Protein AF-0000000069393676 (afdb_homodimer)

pLDDT: mean 90.51, std 9.15, range [49.78, 98.38]

Foldseek 3Di:
DPPVVVVVVVVVVVVVVVVVVVVVVVVVCVVVVVVLVVVLVVLPVPDDDPLSVCLNVQSVVCVVVVHCVSNVVSVVVVVVVVVCVVVVD/DPPVVVVVVVVVVVVVVVVVVVVVVVVVCVVVVVVLVVVLVVLPVPDDDPLSVCLNVQSVVCVVVVHCVSNVVSVVVVVVVVVCVVVVD

Solvent-accessible surface area (backbone atoms only — not comparable to full-atom values): 9422 Å² total; per-residue (Å²): 131,65,70,61,53,52,50,51,52,52,49,51,52,52,49,52,52,50,50,51,49,52,51,51,50,48,52,52,47,52,55,28,44,52,45,44,43,51,48,52,52,50,40,57,73,73,33,61,72,68,59,23,51,48,42,53,50,24,44,51,49,13,52,76,65,68,33,65,61,50,33,51,51,44,52,49,54,51,54,51,52,52,51,34,55,73,70,73,94,131,66,70,60,52,51,51,51,51,51,47,50,51,52,48,51,52,50,50,50,50,52,50,51,51,49,53,52,46,52,52,27,41,51,43,45,44,52,48,53,51,50,41,58,73,74,33,61,74,68,60,24,51,49,41,53,51,25,45,52,48,13,52,75,66,66,34,65,63,50,33,51,49,45,52,50,54,51,52,50,53,53,52,34,56,74,68,73,96

Sequence (178 aa):
MSNKKHNLLDSIVNYTSDKEKLQSLGNRADHAINSIINLLDSIEEEFEGEEAEDLKRRLFLSIKNRDYRKFEKGLENLANSEKRKNKGEMSNKKHNLLDSIVNYTSDKEKLQSLGNRADHAINSIINLLDSIEEEFEGEEAEDLKRRLFLSIKNRDYRKFEKGLENLANSEKRKNKGE

Structure (mmCIF, N/CA/C/O backbone):
data_AF-0000000069393676-model_v1
#
loop_
_entity.id
_entity.type
_entity.pdbx_description
1 polymer 'Uncharacterized protein'
#
loop_
_atom_site.group_PDB
_atom_site.id
_atom_site.type_symbol
_atom_site.label_atom_id
_atom_site.label_alt_id
_atom_site.label_comp_id
_atom_site.label_asym_id
_atom_site.label_entity_id
_atom_site.label_seq_id
_atom_site.pdbx_PDB_ins_code
_atom_site.Cartn_x
_atom_site.Cartn_y
_atom_site.Cartn_z
_atom_site.occupancy
_atom_site.B_iso_or_equiv
_atom_site.auth_seq_id
_atom_site.auth_comp_id
_atom_site.auth_asym_id
_atom_site.auth_atom_id
_atom_site.pdbx_PDB_model_num
ATOM 1 N N . MET A 1 1 ? 1.442 -50.062 -11.695 1 50.25 1 MET A N 1
ATOM 2 C CA . MET A 1 1 ? 0.347 -49.312 -11.094 1 50.25 1 MET A CA 1
ATOM 3 C C . MET A 1 1 ? 0.789 -47.906 -10.734 1 50.25 1 MET A C 1
ATOM 5 O O . MET A 1 1 ? -0 -47.094 -10.211 1 50.25 1 MET A O 1
ATOM 9 N N . SER A 1 2 ? 2.256 -47.625 -10.32 1 66.25 2 SER A N 1
ATOM 10 C CA . SER A 1 2 ? 3.26 -46.938 -9.516 1 66.25 2 SER A CA 1
ATOM 11 C C . SER A 1 2 ? 3.51 -45.531 -10.039 1 66.25 2 SER A C 1
ATOM 13 O O . SER A 1 2 ? 3.516 -44.562 -9.273 1 66.25 2 SER A O 1
ATOM 15 N N . ASN A 1 3 ? 3.822 -45.375 -11.281 1 77.19 3 ASN A N 1
ATOM 16 C CA . ASN A 1 3 ? 4.238 -44.125 -11.898 1 77.19 3 ASN A CA 1
ATOM 17 C C . ASN A 1 3 ? 3.062 -43.156 -12.078 1 77.19 3 ASN A C 1
ATOM 19 O O . ASN A 1 3 ? 3.195 -41.969 -11.867 1 77.19 3 ASN A O 1
ATOM 23 N N . LYS A 1 4 ? 1.821 -43.625 -12.344 1 76.75 4 LYS A N 1
ATOM 24 C CA . LYS A 1 4 ? 0.643 -42.812 -12.578 1 76.75 4 LYS A CA 1
ATOM 25 C C . LYS A 1 4 ? 0.134 -42.188 -11.273 1 76.75 4 LYS A C 1
ATOM 27 O O . LYS A 1 4 ? -0.27 -41.031 -11.242 1 76.75 4 LYS A O 1
ATOM 32 N N . LYS A 1 5 ? 0.138 -43.031 -10.25 1 82.94 5 LYS A N 1
ATOM 33 C CA . LYS A 1 5 ? -0.317 -42.562 -8.945 1 82.94 5 LYS A CA 1
ATOM 34 C C . LYS A 1 5 ? 0.586 -41.438 -8.43 1 82.94 5 LYS A C 1
ATOM 36 O O . LYS A 1 5 ? 0.106 -40.469 -7.852 1 82.94 5 LYS A O 1
ATOM 41 N N . HIS A 1 6 ? 1.87 -41.656 -8.633 1 83.19 6 HIS A N 1
ATOM 42 C CA . HIS A 1 6 ? 2.838 -40.656 -8.219 1 83.19 6 HIS A CA 1
ATOM 43 C C . HIS A 1 6 ? 2.627 -39.344 -8.969 1 83.19 6 HIS A C 1
ATOM 45 O O . HIS A 1 6 ? 2.688 -38.25 -8.375 1 83.19 6 HIS A O 1
ATOM 51 N N . ASN A 1 7 ? 2.264 -39.5 -10.258 1 82.38 7 ASN A N 1
ATOM 52 C CA . ASN A 1 7 ? 2.045 -38.312 -11.094 1 82.38 7 ASN A CA 1
ATOM 53 C C . ASN A 1 7 ? 0.789 -37.562 -10.672 1 82.38 7 ASN A C 1
ATOM 55 O O . ASN A 1 7 ? 0.792 -36.344 -10.617 1 82.38 7 ASN A O 1
ATOM 59 N N . LEU A 1 8 ? -0.237 -38.375 -10.273 1 81.81 8 LEU A N 1
ATOM 60 C CA . LEU A 1 8 ? -1.482 -37.75 -9.852 1 81.81 8 LEU A CA 1
ATOM 61 C C . LEU A 1 8 ? -1.312 -37.062 -8.5 1 81.81 8 LEU A C 1
ATOM 63 O O . LEU A 1 8 ? -1.813 -35.938 -8.297 1 81.81 8 LEU A O 1
ATOM 67 N N . LEU A 1 9 ? -0.641 -37.688 -7.531 1 84.5 9 LEU A N 1
ATOM 68 C CA . LEU A 1 9 ? -0.375 -37.125 -6.223 1 84.5 9 LEU A CA 1
ATOM 69 C C . LEU A 1 9 ? 0.461 -35.844 -6.348 1 84.5 9 LEU A C 1
ATOM 71 O O . LEU A 1 9 ? 0.176 -34.844 -5.691 1 84.5 9 LEU A O 1
ATOM 75 N N . ASP A 1 10 ? 1.511 -35.938 -7.195 1 81.56 10 ASP A N 1
ATOM 76 C CA . ASP A 1 10 ? 2.354 -34.781 -7.449 1 81.56 10 ASP A CA 1
ATOM 77 C C . ASP A 1 10 ? 1.532 -33.625 -8.016 1 81.56 10 ASP A C 1
ATOM 79 O O . ASP A 1 10 ? 1.716 -32.469 -7.609 1 81.56 10 ASP A O 1
ATOM 83 N N . SER A 1 11 ? 0.593 -33.969 -8.898 1 81.31 11 SER A N 1
ATOM 84 C CA . SER A 1 11 ? -0.26 -32.938 -9.492 1 81.31 11 SER A CA 1
ATOM 85 C C . SER A 1 11 ? -1.184 -32.312 -8.453 1 81.31 11 SER A C 1
ATOM 87 O O . SER A 1 11 ? -1.365 -31.094 -8.438 1 81.31 11 SER A O 1
ATOM 89 N N . ILE A 1 12 ? -1.684 -33.125 -7.621 1 82.19 12 ILE A N 1
ATOM 90 C CA . ILE A 1 12 ? -2.588 -32.656 -6.586 1 82.19 12 ILE A CA 1
ATOM 91 C C . ILE A 1 12 ? -1.818 -31.781 -5.594 1 82.19 12 ILE A C 1
ATOM 93 O O . ILE A 1 12 ? -2.293 -30.719 -5.191 1 82.19 12 ILE A O 1
ATOM 97 N N . VAL A 1 13 ? -0.671 -32.188 -5.188 1 83.19 13 VAL A N 1
ATOM 98 C CA . VAL A 1 13 ? 0.163 -31.438 -4.242 1 83.19 13 VAL A CA 1
ATOM 99 C C . VAL A 1 13 ? 0.559 -30.094 -4.844 1 83.19 13 VAL A C 1
ATOM 101 O O . VAL A 1 13 ? 0.474 -29.062 -4.176 1 83.19 13 VAL A O 1
ATOM 104 N N . ASN A 1 14 ? 0.981 -30.094 -6.098 1 82.56 14 ASN A N 1
ATOM 105 C CA . ASN A 1 14 ? 1.379 -28.859 -6.766 1 82.56 14 ASN A CA 1
ATOM 106 C C . ASN A 1 14 ? 0.208 -27.875 -6.891 1 82.56 14 ASN A C 1
ATOM 108 O O . ASN A 1 14 ? 0.362 -26.688 -6.656 1 82.56 14 ASN A O 1
ATOM 112 N N . TYR A 1 15 ? -0.911 -28.484 -7.172 1 82.75 15 TYR A N 1
ATOM 113 C CA . TYR A 1 15 ? -2.102 -27.656 -7.309 1 82.75 15 TYR A CA 1
ATOM 114 C C . TYR A 1 15 ? -2.496 -27.047 -5.973 1 82.75 15 TYR A C 1
ATOM 116 O O . TYR A 1 15 ? -2.818 -25.859 -5.898 1 82.75 15 TYR A O 1
ATOM 124 N N . THR A 1 16 ? -2.463 -27.812 -4.949 1 86.5 16 THR A N 1
ATOM 125 C CA . THR A 1 16 ? -2.816 -27.328 -3.621 1 86.5 16 THR A CA 1
ATOM 126 C C . THR A 1 16 ? -1.831 -26.25 -3.154 1 86.5 16 THR A C 1
ATOM 128 O O . THR A 1 16 ? -2.23 -25.25 -2.561 1 86.5 16 THR A O 1
ATOM 131 N N . SER A 1 17 ? -0.604 -26.469 -3.42 1 87.19 17 SER A N 1
ATOM 132 C CA . SER A 1 17 ? 0.428 -25.5 -3.053 1 87.19 17 SER A CA 1
ATOM 133 C C . SER A 1 17 ? 0.239 -24.172 -3.793 1 87.19 17 SER A C 1
ATOM 135 O O . SER A 1 17 ? 0.361 -23.109 -3.199 1 87.19 17 SER A O 1
ATOM 137 N N . ASP A 1 18 ? -0.112 -24.297 -5.047 1 86.69 18 ASP A N 1
ATOM 138 C CA . ASP A 1 18 ? -0.341 -23.094 -5.848 1 86.69 18 ASP A CA 1
ATOM 139 C C . ASP A 1 18 ? -1.563 -22.328 -5.352 1 86.69 18 ASP A C 1
ATOM 141 O O . ASP A 1 18 ? -1.53 -21.094 -5.246 1 86.69 18 ASP A O 1
ATOM 145 N N . LYS A 1 19 ? -2.523 -23.109 -5.031 1 89.69 19 LYS A N 1
ATOM 146 C CA . LYS A 1 19 ? -3.748 -22.5 -4.527 1 89.69 19 LYS A CA 1
ATOM 147 C C . LYS A 1 19 ? -3.496 -21.781 -3.207 1 89.69 19 LYS A C 1
ATOM 149 O O . LYS A 1 19 ? -3.998 -20.672 -2.996 1 89.69 19 LYS A O 1
ATOM 154 N N . GLU A 1 20 ? -2.789 -22.359 -2.375 1 91.5 20 GLU A N 1
ATOM 155 C CA . GLU A 1 20 ? -2.471 -21.75 -1.087 1 91.5 20 GLU A CA 1
ATOM 156 C C . GLU A 1 20 ? -1.617 -20.5 -1.262 1 91.5 20 GLU A C 1
ATOM 158 O O . GLU A 1 20 ? -1.813 -19.5 -0.561 1 91.5 20 GLU A O 1
ATOM 163 N N . LYS A 1 21 ? -0.743 -20.562 -2.16 1 91.94 21 LYS A N 1
ATOM 164 C CA . LYS A 1 21 ? 0.112 -19.422 -2.465 1 91.94 21 LYS A CA 1
ATOM 165 C C . LYS A 1 21 ? -0.71 -18.234 -2.979 1 91.94 21 LYS A C 1
ATOM 167 O O . LYS A 1 21 ? -0.522 -17.109 -2.535 1 91.94 21 LYS A O 1
ATOM 172 N N . LEU A 1 22 ? -1.607 -18.562 -3.824 1 94.69 22 LEU A N 1
ATOM 173 C CA . LEU A 1 22 ? -2.439 -17.516 -4.395 1 94.69 22 LEU A CA 1
ATOM 174 C C . LEU A 1 22 ? -3.381 -16.922 -3.346 1 94.69 22 LEU A C 1
ATOM 176 O O . LEU A 1 22 ? -3.613 -15.719 -3.314 1 94.69 22 LEU A O 1
ATOM 180 N N . GLN A 1 23 ? -3.838 -17.781 -2.508 1 94.81 23 GLN A N 1
ATOM 181 C CA . GLN A 1 23 ? -4.711 -17.328 -1.432 1 94.81 23 GLN A CA 1
ATOM 182 C C . GLN A 1 23 ? -3.953 -16.438 -0.45 1 94.81 23 GLN A C 1
ATOM 184 O O . GLN A 1 23 ? -4.465 -15.391 -0.028 1 94.81 23 GLN A O 1
ATOM 189 N N . SER A 1 24 ? -2.781 -16.844 -0.129 1 95.81 24 SER A N 1
ATOM 190 C CA . SER A 1 24 ? -1.948 -16.062 0.769 1 95.81 24 SER A CA 1
ATOM 191 C C . SER A 1 24 ? -1.61 -14.703 0.157 1 95.81 24 SER A C 1
ATOM 193 O O . SER A 1 24 ? -1.696 -13.672 0.83 1 95.81 24 SER A O 1
ATOM 195 N N . LEU A 1 25 ? -1.286 -14.719 -1.079 1 96.81 25 LEU A N 1
ATOM 196 C CA . LEU A 1 25 ? -0.99 -13.484 -1.796 1 96.81 25 LEU A CA 1
ATOM 197 C C . LEU A 1 25 ? -2.213 -12.578 -1.842 1 96.81 25 LEU A C 1
ATOM 199 O O . LEU A 1 25 ? -2.102 -11.367 -1.635 1 96.81 25 LEU A O 1
ATOM 203 N N . GLY A 1 26 ? -3.324 -13.172 -2.098 1 97.06 26 GLY A N 1
ATOM 204 C CA . GLY A 1 26 ? -4.566 -12.422 -2.121 1 97.06 26 GLY A CA 1
ATOM 205 C C . GLY A 1 26 ? -4.887 -11.758 -0.796 1 97.06 26 GLY A C 1
ATOM 206 O O . GLY A 1 26 ? -5.27 -10.586 -0.759 1 97.06 26 GLY A O 1
ATOM 207 N N . ASN A 1 27 ? -4.75 -12.469 0.297 1 96.94 27 ASN A N 1
ATOM 208 C CA . ASN A 1 27 ? -5.02 -11.93 1.626 1 96.94 27 ASN A CA 1
ATOM 209 C C . ASN A 1 27 ? -4.078 -10.781 1.965 1 96.94 27 ASN A C 1
ATOM 211 O O . ASN A 1 27 ? -4.516 -9.75 2.477 1 96.94 27 ASN A O 1
ATOM 215 N N . ARG A 1 28 ? -2.811 -10.984 1.7 1 96.88 28 ARG A N 1
ATOM 216 C CA . ARG A 1 28 ? -1.834 -9.922 1.944 1 96.88 28 ARG A CA 1
ATOM 217 C C . ARG A 1 28 ? -2.15 -8.688 1.117 1 96.88 28 ARG A C 1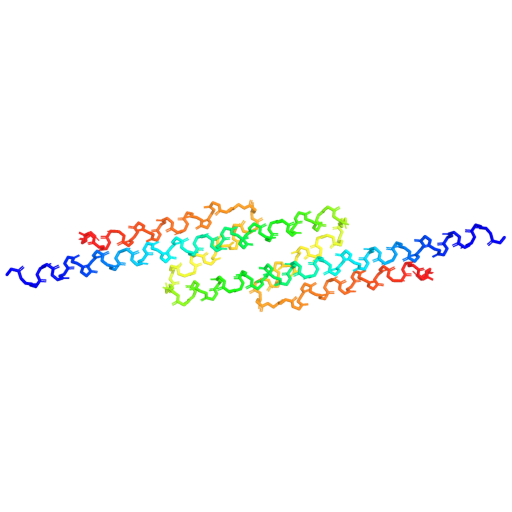
ATOM 219 O O . ARG A 1 28 ? -2.068 -7.559 1.617 1 96.88 28 ARG A O 1
ATOM 226 N N . ALA A 1 29 ? -2.531 -8.961 -0.111 1 98.06 29 ALA A N 1
ATOM 227 C CA . ALA A 1 29 ? -2.84 -7.848 -1.003 1 98.06 29 ALA A CA 1
ATOM 228 C C . ALA A 1 29 ? -4.07 -7.082 -0.521 1 98.06 29 ALA A C 1
ATOM 230 O O . ALA A 1 29 ? -4.086 -5.852 -0.523 1 98.06 29 ALA A O 1
ATOM 231 N N . ASP A 1 30 ? -5.086 -7.816 -0.12 1 97.44 30 ASP A N 1
ATOM 232 C CA . ASP A 1 30 ? -6.301 -7.18 0.374 1 97.44 30 ASP A CA 1
ATOM 233 C C . ASP A 1 30 ? -6 -6.262 1.558 1 97.44 30 ASP A C 1
ATOM 235 O O . ASP A 1 30 ? -6.418 -5.102 1.574 1 97.44 30 ASP A O 1
ATOM 239 N N . HIS A 1 31 ? -5.211 -6.738 2.471 1 97.31 31 HIS A N 1
ATOM 240 C CA . HIS A 1 31 ? -4.848 -5.969 3.656 1 97.31 31 HIS A CA 1
ATOM 241 C C . HIS A 1 31 ? -4.016 -4.742 3.283 1 97.31 31 HIS A C 1
ATOM 243 O O . HIS A 1 31 ? -4.289 -3.637 3.752 1 97.31 31 HIS A O 1
ATOM 249 N N . ALA A 1 32 ? -3.02 -4.922 2.441 1 97.94 32 ALA A N 1
ATOM 250 C CA . ALA A 1 32 ? -2.113 -3.838 2.068 1 97.94 32 ALA A CA 1
ATOM 251 C C . ALA A 1 32 ? -2.846 -2.76 1.272 1 97.94 32 ALA A C 1
ATOM 253 O O . ALA A 1 32 ? -2.668 -1.565 1.524 1 97.94 32 ALA A O 1
ATOM 254 N N . ILE A 1 33 ? -3.689 -3.174 0.374 1 98.06 33 ILE A N 1
ATOM 255 C CA . ILE A 1 33 ? -4.445 -2.236 -0.449 1 98.06 33 ILE A CA 1
ATOM 256 C C . ILE A 1 33 ? -5.398 -1.43 0.43 1 98.06 33 ILE A C 1
ATOM 258 O O . ILE A 1 33 ? -5.473 -0.204 0.31 1 98.06 33 ILE A O 1
ATOM 262 N N . ASN A 1 34 ? -6.066 -2.115 1.3 1 97.62 34 ASN A N 1
ATOM 263 C CA . ASN A 1 34 ? -6.984 -1.408 2.188 1 97.62 34 ASN A CA 1
ATOM 264 C C . ASN A 1 34 ? -6.242 -0.437 3.102 1 97.62 34 ASN A C 1
ATOM 266 O O . ASN A 1 34 ? -6.758 0.636 3.422 1 97.62 34 ASN A O 1
ATOM 270 N N . SER A 1 35 ? -5.082 -0.831 3.52 1 97.88 35 SER A N 1
ATOM 271 C CA . SER A 1 35 ? -4.266 0.075 4.32 1 97.88 35 SER A CA 1
ATOM 272 C C . SER A 1 35 ? -3.938 1.352 3.553 1 97.88 35 SER A C 1
ATOM 274 O O . SER A 1 35 ? -4 2.449 4.109 1 97.88 35 SER A O 1
ATOM 276 N N . ILE A 1 36 ? -3.619 1.225 2.299 1 98.38 36 ILE A N 1
ATOM 277 C CA . ILE A 1 36 ? -3.287 2.377 1.469 1 98.38 36 ILE A CA 1
ATOM 278 C C . ILE A 1 36 ? -4.543 3.213 1.222 1 98.38 36 ILE A C 1
ATOM 280 O O . ILE A 1 36 ? -4.492 4.445 1.272 1 98.38 36 ILE A O 1
ATOM 284 N N . ILE A 1 37 ? -5.637 2.533 1.002 1 97.69 37 ILE A N 1
ATOM 285 C CA . ILE A 1 37 ? -6.883 3.25 0.768 1 97.69 37 ILE A CA 1
ATOM 286 C C . ILE A 1 37 ? -7.258 4.055 2.01 1 97.69 37 ILE A C 1
ATOM 288 O O . ILE A 1 37 ? -7.625 5.227 1.909 1 97.69 37 ILE A O 1
ATOM 292 N N . ASN A 1 38 ? -7.113 3.443 3.145 1 97.25 38 ASN A N 1
ATOM 293 C CA . ASN A 1 38 ? -7.387 4.145 4.395 1 97.25 38 ASN A CA 1
ATOM 294 C C . ASN A 1 38 ? -6.465 5.348 4.574 1 97.25 38 ASN A C 1
ATOM 296 O O . ASN A 1 38 ? -6.887 6.387 5.086 1 97.25 38 ASN A O 1
ATOM 300 N N . LEU A 1 39 ? -5.238 5.223 4.168 1 97.69 39 LEU A N 1
ATOM 301 C CA . LEU A 1 39 ? -4.293 6.328 4.227 1 97.69 39 LEU A CA 1
ATOM 302 C C . LEU A 1 39 ? -4.727 7.465 3.305 1 97.69 39 LEU A C 1
ATOM 304 O O . LEU A 1 39 ? -4.695 8.633 3.693 1 97.69 39 LEU A O 1
ATOM 308 N N . LEU A 1 40 ? -5.129 7.086 2.148 1 97.44 40 LEU A N 1
ATOM 309 C CA . LEU A 1 40 ? -5.609 8.078 1.189 1 97.44 40 LEU A CA 1
ATOM 310 C C . LEU A 1 40 ? -6.812 8.828 1.744 1 97.44 40 LEU A C 1
ATOM 312 O O . LEU A 1 40 ? -6.867 10.062 1.668 1 97.44 40 LEU A O 1
ATOM 316 N N . ASP A 1 41 ? -7.711 8.109 2.336 1 96.88 41 ASP A N 1
ATOM 317 C CA . ASP A 1 41 ? -8.898 8.719 2.932 1 96.88 41 ASP A CA 1
ATOM 318 C C . ASP A 1 41 ? -8.516 9.648 4.086 1 96.88 41 ASP A C 1
ATOM 320 O O . ASP A 1 41 ? -9.039 10.758 4.195 1 96.88 41 ASP A O 1
ATOM 324 N N . SER A 1 42 ? -7.574 9.195 4.906 1 96.81 42 SER A N 1
ATOM 325 C CA . SER A 1 42 ? -7.102 10.008 6.02 1 96.81 42 SER A CA 1
ATOM 326 C C . SER A 1 42 ? -6.48 11.312 5.527 1 96.81 42 SER A C 1
ATOM 328 O O . SER A 1 42 ? -6.719 12.375 6.098 1 96.81 42 SER A O 1
ATOM 330 N N . ILE A 1 43 ? -5.695 11.227 4.5 1 97 43 ILE A N 1
ATOM 331 C CA . ILE A 1 43 ? -5.043 12.398 3.924 1 97 43 ILE A CA 1
ATOM 332 C C . ILE A 1 43 ? -6.102 13.383 3.43 1 97 43 ILE A C 1
ATOM 334 O O . ILE A 1 43 ? -6.016 14.586 3.701 1 97 43 ILE A O 1
ATOM 338 N N . GLU A 1 44 ? -7.098 12.883 2.748 1 96.38 44 GLU A N 1
ATOM 339 C CA . GLU A 1 44 ? -8.148 13.727 2.188 1 96.38 44 GLU A CA 1
ATOM 340 C C . GLU A 1 44 ? -9 14.352 3.287 1 96.38 44 GLU A C 1
ATOM 342 O O . GLU A 1 44 ? -9.547 15.445 3.109 1 96.38 44 GLU A O 1
ATOM 347 N N . GLU A 1 45 ? -9.133 13.68 4.422 1 95.5 45 GLU A N 1
ATOM 348 C CA . GLU A 1 45 ? -9.906 14.172 5.555 1 95.5 45 GLU A CA 1
ATOM 349 C C . GLU A 1 45 ? -9.133 15.234 6.332 1 95.5 45 GLU A C 1
ATOM 351 O O . GLU A 1 45 ? -9.719 16.203 6.832 1 95.5 45 GLU A O 1
ATOM 356 N N . GLU A 1 46 ? -7.879 15.078 6.34 1 92.62 46 GLU A N 1
ATOM 357 C CA . GLU A 1 46 ? -7.066 15.875 7.254 1 92.62 46 GLU A CA 1
ATOM 358 C C . GLU A 1 46 ? -6.465 17.078 6.543 1 92.62 46 GLU A C 1
ATOM 360 O O . GLU A 1 46 ? -6.137 18.078 7.184 1 92.62 46 GLU A O 1
ATOM 365 N N . PHE A 1 47 ? -6.285 16.953 5.262 1 92.38 47 PHE A N 1
ATOM 366 C CA . PHE A 1 47 ? -5.617 18 4.512 1 92.38 47 PHE A CA 1
ATOM 367 C C . PHE A 1 47 ? -6.477 18.469 3.342 1 92.38 47 PHE A C 1
ATOM 369 O O . PHE A 1 47 ? -7.293 17.703 2.824 1 92.38 47 PHE A O 1
ATOM 376 N N . GLU A 1 48 ? -6.285 19.75 3.043 1 89.31 48 GLU A N 1
ATOM 377 C CA . GLU A 1 48 ? -7.133 20.312 1.999 1 89.31 48 GLU A CA 1
ATOM 378 C C . GLU A 1 48 ? -6.301 20.766 0.8 1 89.31 48 GLU A C 1
ATOM 380 O O . GLU A 1 48 ? -5.105 21.031 0.93 1 89.31 48 GLU A O 1
ATOM 385 N N . GLY A 1 49 ? -6.984 20.781 -0.35 1 91.19 49 GLY A N 1
ATOM 386 C CA . GLY A 1 49 ? -6.5 21.422 -1.561 1 91.19 49 GLY A CA 1
ATOM 387 C C . GLY A 1 49 ? -5.18 20.859 -2.051 1 91.19 49 GLY A C 1
ATOM 388 O O . GLY A 1 49 ? -5.062 19.656 -2.283 1 91.19 49 GLY A O 1
ATOM 389 N N . GLU A 1 50 ? -4.219 21.75 -2.127 1 92.38 50 GLU A N 1
ATOM 390 C CA . GLU A 1 50 ? -2.928 21.453 -2.738 1 92.38 50 GLU A CA 1
ATOM 391 C C . GLU A 1 50 ? -2.084 20.547 -1.841 1 92.38 50 GLU A C 1
ATOM 393 O O . GLU A 1 50 ? -1.346 19.703 -2.332 1 92.38 50 GLU A O 1
ATOM 398 N N . GLU A 1 51 ? -2.295 20.672 -0.492 1 93.44 51 GLU A N 1
ATOM 399 C CA . GLU A 1 51 ? -1.519 19.859 0.436 1 93.44 51 GLU A CA 1
ATOM 400 C C . GLU A 1 51 ? -1.922 18.391 0.348 1 93.44 51 GLU A C 1
ATOM 402 O O . GLU A 1 51 ? -1.063 17.516 0.294 1 93.44 51 GLU A O 1
ATOM 407 N N . 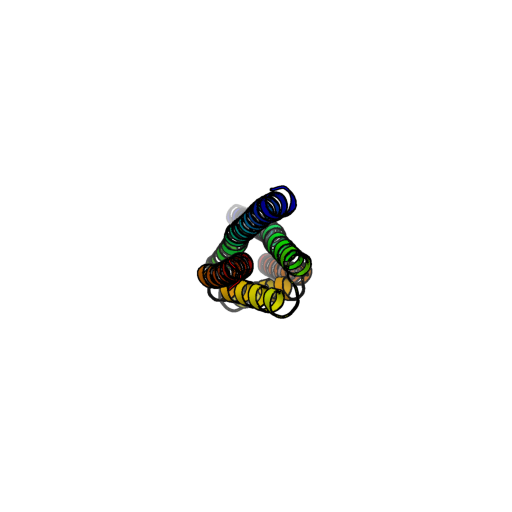ALA A 1 52 ? -3.246 18.156 0.329 1 95.81 52 ALA A N 1
ATOM 408 C CA . ALA A 1 52 ? -3.744 16.797 0.207 1 95.81 52 ALA A CA 1
ATOM 409 C C . ALA A 1 52 ? -3.293 16.156 -1.106 1 95.81 52 ALA A C 1
ATOM 411 O O . ALA A 1 52 ? -2.832 15.016 -1.126 1 95.81 52 ALA A O 1
ATOM 412 N N . GLU A 1 53 ? -3.377 16.938 -2.189 1 96.56 53 GLU A N 1
ATOM 413 C CA . GLU A 1 53 ? -3.018 16.422 -3.51 1 96.56 53 GLU A CA 1
ATOM 414 C C . GLU A 1 53 ? -1.529 16.094 -3.59 1 96.56 53 GLU A C 1
ATOM 416 O O . GLU A 1 53 ? -1.143 15.078 -4.164 1 96.56 53 GLU A O 1
ATOM 421 N N . ASP A 1 54 ? -0.762 16.953 -3.008 1 96.44 54 ASP A N 1
ATOM 422 C CA . ASP A 1 54 ? 0.678 16.719 -3.018 1 96.44 54 ASP A CA 1
ATOM 423 C C . ASP A 1 54 ? 1.03 15.461 -2.227 1 96.44 54 ASP A C 1
ATOM 425 O O . ASP A 1 54 ? 1.824 14.633 -2.684 1 96.44 54 ASP A O 1
ATOM 429 N N . LEU A 1 55 ? 0.459 15.273 -1.053 1 97.06 55 LEU A N 1
ATOM 430 C CA . LEU A 1 55 ? 0.74 14.102 -0.228 1 97.06 55 LEU A CA 1
ATOM 431 C C . LEU A 1 55 ? 0.312 12.82 -0.937 1 97.06 55 LEU A C 1
ATOM 433 O O . LEU A 1 55 ? 1.033 11.82 -0.913 1 97.06 55 LEU A O 1
ATOM 437 N N . LYS A 1 56 ? -0.872 12.859 -1.552 1 97.12 56 LYS A N 1
ATOM 438 C CA . LYS A 1 56 ? -1.351 11.68 -2.268 1 97.12 56 LYS A CA 1
ATOM 439 C C . LYS A 1 56 ? -0.432 11.336 -3.438 1 97.12 56 LYS A C 1
ATOM 441 O O . LYS A 1 56 ? -0.111 10.172 -3.658 1 97.12 56 LYS A O 1
ATOM 446 N N . ARG A 1 57 ? -0.033 12.352 -4.148 1 96.81 57 ARG A N 1
ATOM 447 C CA . ARG A 1 57 ? 0.899 12.133 -5.25 1 96.81 57 ARG A CA 1
ATOM 448 C C . ARG A 1 57 ? 2.197 11.508 -4.754 1 96.81 57 ARG A C 1
ATOM 450 O O . ARG A 1 57 ? 2.705 10.562 -5.355 1 96.81 57 ARG A O 1
ATOM 457 N N . ARG A 1 58 ? 2.703 12.008 -3.695 1 97.38 58 ARG A N 1
ATOM 458 C CA . ARG A 1 58 ? 3.963 11.508 -3.15 1 97.38 58 ARG A CA 1
ATOM 459 C C . ARG A 1 58 ? 3.809 10.094 -2.615 1 97.38 58 ARG A C 1
ATOM 461 O O . ARG A 1 58 ? 4.742 9.289 -2.684 1 97.38 58 ARG A O 1
ATOM 468 N N . LEU A 1 59 ? 2.643 9.789 -2.016 1 97.5 59 LEU A N 1
ATOM 469 C CA . LEU A 1 59 ? 2.346 8.43 -1.592 1 97.5 59 LEU A CA 1
ATOM 470 C C . LEU A 1 59 ? 2.428 7.465 -2.77 1 97.5 59 LEU A C 1
ATOM 472 O O . LEU A 1 59 ? 3.105 6.438 -2.689 1 97.5 59 LEU A O 1
ATOM 476 N N . PHE A 1 60 ? 1.844 7.836 -3.898 1 96.75 60 PHE A N 1
ATOM 477 C CA . PHE A 1 60 ? 1.868 6.996 -5.094 1 96.75 60 PHE A CA 1
ATOM 478 C C . PHE A 1 60 ? 3.287 6.867 -5.633 1 96.75 60 PHE A C 1
ATOM 480 O O . PHE A 1 60 ? 3.713 5.773 -6.016 1 96.75 60 PHE A O 1
ATOM 487 N N . LEU A 1 61 ? 3.994 7.938 -5.648 1 96.44 61 LEU A N 1
ATOM 488 C CA . LEU A 1 61 ? 5.371 7.918 -6.133 1 96.44 61 LEU A CA 1
ATOM 489 C C . LEU A 1 61 ? 6.242 7.027 -5.25 1 96.44 61 LEU A C 1
ATOM 491 O O . LEU A 1 61 ? 7.129 6.328 -5.746 1 96.44 61 LEU A O 1
ATOM 495 N N . SER A 1 62 ? 6.012 7.078 -3.92 1 97.56 62 SER A N 1
ATOM 496 C CA . SER A 1 62 ? 6.754 6.238 -2.982 1 97.56 62 SER A CA 1
ATOM 497 C C . SER A 1 62 ? 6.547 4.758 -3.281 1 97.56 62 SER A C 1
ATOM 499 O O . SER A 1 62 ? 7.496 3.975 -3.26 1 97.56 62 SER A O 1
ATOM 501 N N . ILE A 1 63 ? 5.34 4.414 -3.588 1 96.75 63 ILE A N 1
ATOM 502 C CA . ILE A 1 63 ? 5.02 3.029 -3.91 1 96.75 63 ILE A CA 1
ATOM 503 C C . ILE A 1 63 ? 5.672 2.643 -5.234 1 96.75 63 ILE A C 1
ATOM 505 O O . ILE A 1 63 ? 6.344 1.613 -5.328 1 96.75 63 ILE A O 1
ATOM 509 N N . LYS A 1 64 ? 5.523 3.465 -6.242 1 94.88 64 LYS A N 1
ATOM 510 C CA . LYS A 1 64 ? 6.039 3.193 -7.582 1 94.88 64 LYS A CA 1
ATOM 511 C C . LYS A 1 64 ? 7.559 3.039 -7.566 1 94.88 64 LYS A C 1
ATOM 513 O O . LYS A 1 64 ? 8.109 2.164 -8.234 1 94.88 64 LYS A O 1
ATOM 518 N N . ASN A 1 65 ? 8.172 3.885 -6.789 1 95.69 65 ASN A N 1
ATOM 519 C CA . ASN A 1 65 ? 9.633 3.908 -6.77 1 95.69 65 ASN A CA 1
ATOM 520 C C . ASN A 1 65 ? 10.195 3.014 -5.668 1 95.69 65 ASN A C 1
ATOM 522 O O . ASN A 1 65 ? 11.414 2.92 -5.5 1 95.69 65 ASN A O 1
ATOM 526 N N . ARG A 1 66 ? 9.367 2.459 -4.898 1 95.88 66 ARG A N 1
ATOM 527 C CA . ARG A 1 66 ? 9.758 1.608 -3.779 1 95.88 66 ARG A CA 1
ATOM 528 C C . 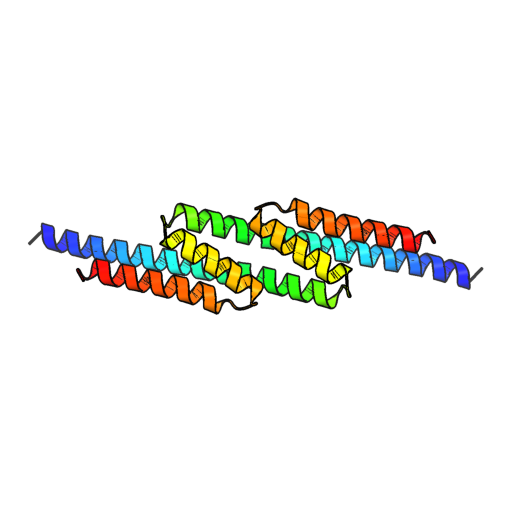ARG A 1 66 ? 10.672 2.357 -2.816 1 95.88 66 ARG A C 1
ATOM 530 O O . ARG A 1 66 ? 11.703 1.829 -2.395 1 95.88 66 ARG A O 1
ATOM 537 N N . ASP A 1 67 ? 10.141 3.574 -2.57 1 94.69 67 ASP A N 1
ATOM 538 C CA . ASP A 1 67 ? 10.938 4.477 -1.741 1 94.69 67 ASP A CA 1
ATOM 539 C C . ASP A 1 67 ? 10.039 5.359 -0.878 1 94.69 67 ASP A C 1
ATOM 541 O O . ASP A 1 67 ? 9.5 6.359 -1.355 1 94.69 67 ASP A O 1
ATOM 545 N N . TYR A 1 68 ? 10.062 5.082 0.402 1 95.62 68 TYR A N 1
ATOM 546 C CA . TYR A 1 68 ? 9.227 5.789 1.365 1 95.62 68 TYR A CA 1
ATOM 547 C C . TYR A 1 68 ? 9.664 7.242 1.502 1 95.62 68 TYR A C 1
ATOM 549 O O . TYR A 1 68 ? 8.867 8.102 1.895 1 95.62 68 TYR A O 1
ATOM 557 N N . ARG A 1 69 ? 10.844 7.613 1.11 1 94.88 69 ARG A N 1
ATOM 558 C CA . ARG A 1 69 ? 11.422 8.922 1.382 1 94.88 69 ARG A CA 1
ATOM 559 C C . ARG A 1 69 ? 10.656 10.023 0.649 1 94.88 69 ARG A C 1
ATOM 561 O O . ARG A 1 69 ? 10.586 11.156 1.119 1 94.88 69 ARG A O 1
ATOM 568 N N . LYS A 1 70 ? 9.992 9.641 -0.404 1 94.5 70 LYS A N 1
ATOM 569 C CA . LYS A 1 70 ? 9.242 10.641 -1.15 1 94.5 70 LYS A CA 1
ATOM 570 C C . LYS A 1 70 ? 8.023 11.117 -0.359 1 94.5 70 LYS A C 1
ATOM 572 O O . LYS A 1 70 ? 7.719 12.312 -0.345 1 94.5 70 LYS A O 1
ATOM 577 N N . PHE A 1 71 ? 7.344 10.227 0.286 1 97.44 71 PHE A N 1
ATOM 578 C CA . PHE A 1 71 ? 6.211 10.586 1.131 1 97.44 71 PHE A CA 1
ATOM 579 C C . PHE A 1 71 ? 6.68 11.32 2.383 1 97.44 71 PHE A C 1
ATOM 581 O O . PHE A 1 71 ? 6.086 12.32 2.781 1 97.44 71 PHE A O 1
ATOM 588 N N . GLU A 1 72 ? 7.762 10.852 2.941 1 96.38 72 GLU A N 1
ATOM 589 C CA . GLU A 1 72 ? 8.344 11.445 4.141 1 96.38 72 GLU A CA 1
ATOM 590 C C . GLU A 1 72 ? 8.672 12.922 3.924 1 96.38 72 GLU A C 1
ATOM 592 O O . GLU A 1 72 ? 8.414 13.758 4.797 1 96.38 72 GLU A O 1
ATOM 597 N N . LYS A 1 73 ? 9.227 13.18 2.773 1 95.44 73 LYS A N 1
ATOM 598 C CA . LYS A 1 73 ? 9.562 14.562 2.434 1 95.44 73 LYS A CA 1
ATOM 599 C C . LYS A 1 73 ? 8.305 15.438 2.393 1 95.44 73 LYS A C 1
ATOM 601 O O . LYS A 1 73 ? 8.344 16.609 2.787 1 95.44 73 LYS A O 1
ATOM 606 N N . GLY A 1 74 ? 7.215 14.859 1.914 1 94.5 74 GLY A N 1
ATOM 607 C CA . GLY A 1 74 ? 5.945 15.57 1.926 1 94.5 74 GLY A CA 1
ATOM 608 C C . GLY A 1 74 ? 5.465 15.906 3.324 1 94.5 74 GLY A C 1
ATOM 609 O O . GLY A 1 74 ? 5.016 17.031 3.578 1 94.5 74 GLY A O 1
ATOM 610 N N . LEU A 1 75 ? 5.652 15.008 4.211 1 95.81 75 LEU A N 1
ATOM 611 C CA . LEU A 1 75 ? 5.266 15.234 5.602 1 95.81 75 LEU A CA 1
ATOM 612 C C . LEU A 1 75 ? 6.148 16.297 6.246 1 95.81 75 LEU A C 1
ATOM 614 O O . LEU A 1 75 ? 5.66 17.141 7.004 1 95.81 75 LEU A O 1
ATOM 618 N N . GLU A 1 76 ? 7.406 16.25 5.902 1 94.69 76 GLU A N 1
ATOM 619 C CA . GLU A 1 76 ? 8.352 17.219 6.426 1 94.69 76 GLU A CA 1
ATOM 620 C C . GLU A 1 76 ? 8 18.625 5.973 1 94.69 76 GLU A C 1
ATOM 622 O O . GLU A 1 76 ? 8.062 19.578 6.762 1 94.69 76 GLU A O 1
ATOM 627 N N . ASN A 1 77 ? 7.664 18.75 4.738 1 92.94 77 ASN A N 1
ATOM 628 C CA . ASN A 1 77 ? 7.27 20.047 4.195 1 92.94 77 ASN A CA 1
ATOM 629 C C . ASN A 1 77 ? 6.035 20.594 4.902 1 92.94 77 ASN A C 1
ATOM 631 O O . ASN A 1 77 ? 5.969 21.781 5.211 1 92.94 77 ASN A O 1
ATOM 635 N N . LEU A 1 78 ? 5.105 19.734 5.156 1 91.5 78 LEU A N 1
ATOM 636 C CA . LEU A 1 78 ? 3.887 20.141 5.855 1 91.5 78 LEU A CA 1
ATOM 637 C C . LEU A 1 78 ? 4.195 20.547 7.293 1 91.5 78 LEU A C 1
ATOM 639 O O . LEU A 1 78 ? 3.67 21.562 7.777 1 91.5 78 LEU A O 1
ATOM 643 N N . ALA A 1 79 ? 5.055 19.812 7.922 1 91.25 79 ALA A N 1
ATOM 644 C CA . ALA A 1 79 ? 5.441 20.109 9.297 1 91.25 79 ALA A CA 1
ATOM 645 C C . ALA A 1 79 ? 6.137 21.469 9.391 1 91.25 79 ALA A C 1
ATOM 647 O O . ALA A 1 79 ? 5.887 22.234 10.32 1 91.25 79 ALA A O 1
ATOM 648 N N . ASN A 1 80 ? 6.938 21.75 8.422 1 90.62 80 ASN A N 1
ATOM 649 C CA . ASN A 1 80 ? 7.664 23.016 8.391 1 90.62 80 ASN A CA 1
ATOM 650 C C . ASN A 1 80 ? 6.73 24.188 8.133 1 90.62 80 ASN A C 1
ATOM 652 O O . ASN A 1 80 ? 6.906 25.266 8.711 1 90.62 80 ASN A O 1
ATOM 656 N N . SER A 1 81 ? 5.805 23.969 7.289 1 86.38 81 SER A N 1
ATOM 657 C CA . SER A 1 81 ? 4.82 25.016 7.008 1 86.38 81 SER A CA 1
ATOM 658 C C . SER A 1 81 ? 3.996 25.344 8.25 1 86.38 81 SER A C 1
ATOM 660 O O . SER A 1 81 ? 3.729 26.516 8.531 1 86.38 81 SER A O 1
ATOM 662 N N . GLU A 1 82 ? 3.648 24.344 8.969 1 82.88 82 GLU A N 1
ATOM 663 C CA . GLU A 1 82 ? 2.875 24.531 10.195 1 82.88 82 GLU A CA 1
ATOM 664 C C . GLU A 1 82 ? 3.691 25.25 11.258 1 82.88 82 GLU A C 1
ATOM 666 O O . GLU A 1 82 ? 3.168 26.094 11.984 1 82.88 82 GLU A O 1
ATOM 671 N N . LYS A 1 83 ? 4.926 24.891 11.273 1 83.06 83 LYS A N 1
ATOM 672 C CA . LYS A 1 83 ? 5.82 25.547 12.227 1 83.06 83 LYS A CA 1
ATOM 673 C C . LYS A 1 83 ? 5.953 27.031 11.914 1 83.06 83 LYS A C 1
ATOM 675 O O . LYS A 1 83 ? 5.973 27.859 12.828 1 83.06 83 LYS A O 1
ATOM 680 N N . ARG A 1 84 ? 6.02 27.391 10.695 1 82.44 84 ARG A N 1
ATOM 681 C CA . ARG A 1 84 ? 6.16 28.781 10.281 1 82.44 84 ARG A CA 1
ATOM 682 C C . ARG A 1 84 ? 4.891 29.578 10.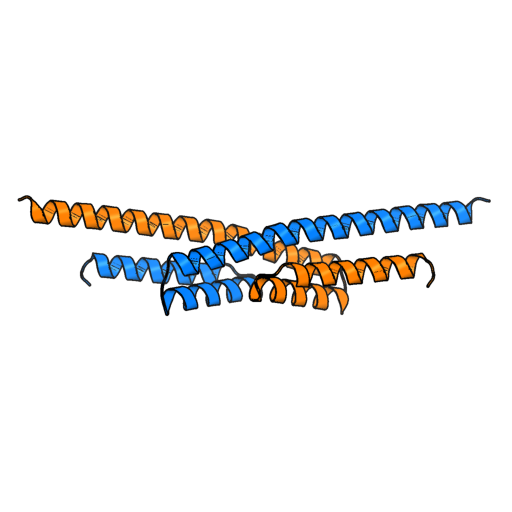578 1 82.44 84 ARG A C 1
ATOM 684 O O . ARG A 1 84 ? 4.961 30.719 11.031 1 82.44 84 ARG A O 1
ATOM 691 N N . LYS A 1 85 ? 3.783 29.047 10.398 1 79.25 85 LYS A N 1
ATOM 692 C CA . LYS A 1 85 ? 2.506 29.688 10.688 1 79.25 85 LYS A CA 1
ATOM 693 C C . LYS A 1 85 ? 2.365 30 12.18 1 79.25 85 LYS A C 1
ATOM 695 O O . LYS A 1 85 ? 1.844 31.047 12.555 1 79.25 85 LYS A O 1
ATOM 700 N N . ASN A 1 86 ? 2.875 29.047 12.898 1 76.75 86 ASN A N 1
ATOM 701 C CA . ASN A 1 86 ? 2.715 29.203 14.344 1 76.75 86 ASN A CA 1
ATOM 702 C C . ASN A 1 86 ? 3.705 30.219 14.906 1 76.75 86 ASN A C 1
ATOM 704 O O . ASN A 1 86 ? 3.488 30.75 15.992 1 76.75 86 ASN A O 1
ATOM 708 N N . LYS A 1 87 ? 4.75 30.406 14.219 1 77.31 87 LYS A N 1
ATOM 709 C CA . LYS A 1 87 ? 5.734 31.391 14.648 1 77.31 87 LYS A CA 1
ATOM 710 C C . LYS A 1 87 ? 5.379 32.781 14.141 1 77.31 87 LYS A C 1
ATOM 712 O O . LYS A 1 87 ? 5.961 33.781 14.578 1 77.31 87 LYS A O 1
ATOM 717 N N . GLY A 1 88 ? 4.27 32.906 13.531 1 69.81 88 GLY A N 1
ATOM 718 C CA . GLY A 1 88 ? 3.881 34.188 12.984 1 69.81 88 GLY A CA 1
ATOM 719 C C . GLY A 1 88 ? 4.703 34.594 11.773 1 69.81 88 GLY A C 1
ATOM 720 O O . GLY A 1 88 ? 4.852 35.781 11.492 1 69.81 88 GLY A O 1
ATOM 721 N N . GLU A 1 89 ? 5.379 33.594 11.188 1 57.25 89 GLU A N 1
ATOM 722 C CA . GLU A 1 89 ? 6.164 33.906 10 1 57.25 89 GLU A CA 1
ATOM 723 C C . GLU A 1 89 ? 5.371 33.625 8.727 1 57.25 89 GLU A C 1
ATOM 725 O O . GLU A 1 89 ? 4.496 32.75 8.711 1 57.25 89 GLU A O 1
ATOM 730 N N . MET B 1 1 ? -3.066 39.875 31.797 1 49.78 1 MET B N 1
ATOM 731 C CA . MET B 1 1 ? -2.018 38.875 31.672 1 49.78 1 MET B CA 1
ATOM 732 C C . MET B 1 1 ? -2.439 37.75 30.719 1 49.78 1 MET B C 1
ATOM 734 O O . MET B 1 1 ? -1.697 36.812 30.516 1 49.78 1 MET B O 1
ATOM 738 N N . SER B 1 2 ? -3.928 37.406 30.594 1 66.5 2 SER B N 1
ATOM 739 C CA . SER B 1 2 ? -5.02 36.438 30.438 1 66.5 2 SER B CA 1
ATOM 740 C C . SER B 1 2 ? -5.133 35.969 29 1 66.5 2 SER B C 1
ATOM 742 O O . SER B 1 2 ? -5.199 34.781 28.734 1 66.5 2 SER B O 1
ATOM 744 N N . ASN B 1 3 ? -5.32 36.844 28.062 1 77.06 3 ASN B N 1
ATOM 745 C CA . ASN B 1 3 ? -5.609 36.562 26.656 1 77.06 3 ASN B CA 1
ATOM 746 C C . ASN B 1 3 ? -4.367 36.062 25.922 1 77.06 3 ASN B C 1
ATOM 748 O O . ASN B 1 3 ? -4.445 35.156 25.094 1 77.06 3 ASN B O 1
ATOM 752 N N . LYS B 1 4 ? -3.156 36.5 26.281 1 76.5 4 LYS B N 1
ATOM 753 C CA . LYS B 1 4 ? -1.914 36.156 25.609 1 76.5 4 LYS B CA 1
ATOM 754 C C . LYS B 1 4 ? -1.489 34.719 25.984 1 76.5 4 LYS B C 1
ATOM 756 O O . LYS B 1 4 ? -1.021 33.969 25.141 1 76.5 4 LYS B O 1
ATOM 761 N N . LYS B 1 5 ? -1.609 34.438 27.281 1 82 5 LYS B N 1
ATOM 762 C CA . LYS B 1 5 ? -1.246 33.094 27.75 1 82 5 LYS B CA 1
ATOM 763 C C . LYS B 1 5 ? -2.127 32.031 27.109 1 82 5 LYS B C 1
ATOM 765 O O . LYS B 1 5 ? -1.646 30.953 26.75 1 82 5 LYS B O 1
ATOM 770 N N . HIS B 1 6 ? -3.387 32.375 27.016 1 83.12 6 HIS B N 1
ATOM 771 C CA . HIS B 1 6 ? -4.332 31.453 26.391 1 83.12 6 HIS B CA 1
ATOM 772 C C . HIS B 1 6 ? -3.984 31.219 24.922 1 83.12 6 HIS B C 1
ATOM 774 O O . HIS B 1 6 ? -4.031 30.078 24.453 1 83.12 6 HIS B O 1
ATOM 780 N N . ASN B 1 7 ? -3.535 32.344 24.281 1 82.62 7 ASN B N 1
ATOM 781 C CA . ASN B 1 7 ? -3.182 32.25 22.875 1 82.62 7 ASN B CA 1
ATOM 782 C C . ASN B 1 7 ? -1.926 31.406 22.656 1 82.62 7 ASN B C 1
ATOM 784 O O . ASN B 1 7 ? -1.862 30.609 21.719 1 82.62 7 ASN B O 1
ATOM 788 N N . LEU B 1 8 ? -0.962 31.562 23.641 1 82.12 8 LEU B N 1
ATOM 789 C CA . LEU B 1 8 ? 0.275 30.797 23.516 1 82.12 8 LEU B CA 1
ATOM 790 C C . LEU B 1 8 ? 0.029 29.312 23.797 1 82.12 8 LEU B C 1
ATOM 792 O O . LEU B 1 8 ? 0.568 28.453 23.109 1 82.12 8 LEU B O 1
ATOM 796 N N . LEU B 1 9 ? -0.747 28.969 24.844 1 84.94 9 LEU B N 1
ATOM 797 C CA . LEU B 1 9 ? -1.093 27.594 25.188 1 84.94 9 LEU B CA 1
ATOM 798 C C . LEU B 1 9 ? -1.85 26.938 24.031 1 84.94 9 LEU B C 1
ATOM 800 O O . LEU B 1 9 ? -1.573 25.781 23.688 1 84.94 9 LEU B O 1
ATOM 804 N N . ASP B 1 10 ? -2.838 27.688 23.469 1 81.81 10 ASP B N 1
ATOM 805 C CA . ASP B 1 10 ? -3.594 27.203 22.328 1 81.81 10 ASP B CA 1
ATOM 806 C C . ASP B 1 10 ? -2.67 26.891 21.141 1 81.81 10 ASP B C 1
ATOM 808 O O . ASP B 1 10 ? -2.828 25.875 20.484 1 81.81 10 ASP B O 1
ATOM 812 N N . SER B 1 11 ? -1.673 27.75 20.969 1 81.88 11 SER B N 1
ATOM 813 C CA . SER B 1 11 ? -0.719 27.562 19.875 1 81.88 11 SER B CA 1
ATOM 814 C C . SER B 1 11 ? 0.146 26.328 20.109 1 81.88 11 SER B C 1
ATOM 816 O O . SER B 1 11 ? 0.392 25.562 19.188 1 81.88 11 SER B O 1
ATOM 818 N N . ILE B 1 12 ? 0.536 26.156 21.312 1 82.94 12 ILE B N 1
ATOM 819 C CA . ILE B 1 12 ? 1.374 25.016 21.641 1 82.94 12 ILE B CA 1
ATOM 820 C C . ILE B 1 12 ? 0.567 23.719 21.5 1 82.94 12 ILE B C 1
ATOM 822 O O . ILE B 1 12 ? 1.061 22.734 20.969 1 82.94 12 ILE B O 1
ATOM 826 N N . VAL B 1 13 ? -0.619 23.719 21.969 1 84.06 13 VAL B N 1
ATOM 827 C CA . VAL B 1 13 ? -1.492 22.562 21.891 1 84.06 13 VAL B CA 1
ATOM 828 C C . VAL B 1 13 ? -1.771 22.203 20.438 1 84.06 13 VAL B C 1
ATOM 830 O O . VAL B 1 13 ? -1.694 21.047 20.047 1 84.06 13 VAL B O 1
ATOM 833 N N . ASN B 1 14 ? -2.088 23.203 19.641 1 83.25 14 ASN B N 1
ATOM 834 C CA . ASN B 1 14 ? -2.371 22.969 18.219 1 83.25 14 ASN B CA 1
ATOM 835 C C . ASN B 1 14 ? -1.15 22.438 17.484 1 83.25 14 ASN B C 1
ATOM 837 O O . ASN B 1 14 ? -1.268 21.516 16.672 1 83.25 14 ASN B O 1
ATOM 841 N N . TYR B 1 15 ? -0.044 22.984 17.891 1 83.5 15 TYR B N 1
ATOM 842 C CA . TYR B 1 15 ? 1.191 22.531 17.266 1 83.5 15 TYR B CA 1
ATOM 843 C C . TYR B 1 15 ? 1.501 21.078 17.641 1 83.5 15 TYR B C 1
ATOM 845 O O . TYR B 1 15 ? 1.868 20.281 16.781 1 83.5 15 TYR B O 1
ATOM 853 N N . THR B 1 16 ? 1.357 20.75 18.844 1 87.19 16 THR B N 1
ATOM 854 C CA . THR B 1 16 ? 1.621 19.406 19.312 1 87.19 16 THR B CA 1
ATOM 855 C C . THR B 1 16 ? 0.651 18.406 18.688 1 87.19 16 THR B C 1
ATOM 857 O O . THR B 1 16 ? 1.047 17.312 18.297 1 87.19 16 THR B O 1
ATOM 860 N N . SER B 1 17 ? -0.549 18.797 18.578 1 87.75 17 SER B N 1
ATOM 861 C CA . SER B 1 17 ? -1.563 17.953 17.953 1 87.75 17 SER B CA 1
ATOM 862 C C . SER B 1 17 ? -1.254 17.703 16.484 1 87.75 17 SER B C 1
ATOM 864 O O . SER B 1 17 ? -1.376 16.578 16 1 87.75 17 SER B O 1
ATOM 866 N N . ASP B 1 18 ? -0.815 18.75 15.828 1 87.25 18 ASP B N 1
ATOM 867 C CA . ASP B 1 18 ? -0.461 18.625 14.422 1 87.25 18 ASP B CA 1
ATOM 868 C C . ASP B 1 18 ? 0.747 17.719 14.234 1 87.25 18 ASP B C 1
ATOM 870 O O . ASP B 1 18 ? 0.763 16.875 13.336 1 87.25 18 ASP B O 1
ATOM 874 N N . LYS B 1 19 ? 1.64 17.922 15.125 1 89.75 19 LYS B N 1
ATOM 875 C CA . LYS B 1 19 ? 2.846 17.109 15.07 1 89.75 19 LYS B CA 1
ATOM 876 C C . LYS B 1 19 ? 2.516 15.633 15.289 1 89.75 19 LYS B C 1
ATOM 878 O O . LYS B 1 19 ? 3.045 14.766 14.594 1 89.75 19 LYS B O 1
ATOM 883 N N . GLU B 1 20 ? 1.711 15.359 16.203 1 91.69 20 GLU B N 1
ATOM 884 C CA . GLU B 1 20 ? 1.312 13.984 16.484 1 91.69 20 GLU B CA 1
ATOM 885 C C . GLU B 1 20 ? 0.539 13.375 15.32 1 91.69 20 GLU B C 1
ATOM 887 O O . GLU B 1 20 ? 0.727 12.203 14.984 1 91.69 20 GLU B O 1
ATOM 892 N N . LYS B 1 21 ? -0.262 14.148 14.742 1 9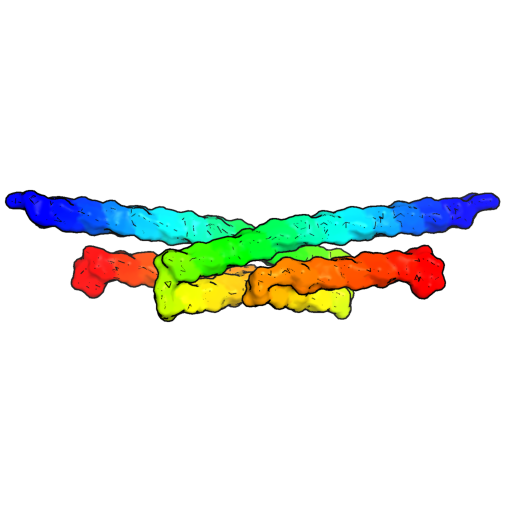2.25 21 LYS B N 1
ATOM 893 C CA . LYS B 1 21 ? -1.034 13.711 13.586 1 92.25 21 LYS B CA 1
ATOM 894 C C . LYS B 1 21 ? -0.119 13.352 12.414 1 92.25 21 LYS B C 1
ATOM 896 O O . LYS B 1 21 ? -0.292 12.312 11.781 1 92.25 21 LYS B O 1
ATOM 901 N N . LEU B 1 22 ? 0.832 14.18 12.234 1 94.88 22 LEU B N 1
ATOM 902 C CA . LEU B 1 22 ? 1.76 13.945 11.133 1 94.88 22 LEU B CA 1
ATOM 903 C C . LEU B 1 22 ? 2.635 12.727 11.398 1 94.88 22 LEU B C 1
ATOM 905 O O . LEU B 1 22 ? 2.92 11.945 10.492 1 94.88 22 LEU B O 1
ATOM 909 N N . GLN B 1 23 ? 2.977 12.586 12.625 1 94.88 23 GLN B N 1
ATOM 910 C CA . GLN B 1 23 ? 3.777 11.43 13 1 94.88 23 GLN B CA 1
ATOM 911 C C . GLN B 1 23 ? 2.982 10.133 12.836 1 94.88 23 GLN B C 1
ATOM 913 O O . GLN B 1 23 ? 3.502 9.141 12.328 1 94.88 23 GLN B O 1
ATOM 918 N N . SER B 1 24 ? 1.762 10.172 13.25 1 95.94 24 SER B N 1
ATOM 919 C CA . SER B 1 24 ? 0.893 9.008 13.109 1 95.94 24 SER B CA 1
ATOM 920 C C . SER B 1 24 ? 0.67 8.664 11.641 1 95.94 24 SER B C 1
ATOM 922 O O . SER B 1 24 ? 0.747 7.492 11.25 1 95.94 24 SER B O 1
ATOM 924 N N . LEU B 1 25 ? 0.446 9.656 10.875 1 96.88 25 LEU B N 1
ATOM 925 C CA . LEU B 1 25 ? 0.269 9.461 9.445 1 96.88 25 LEU B CA 1
ATOM 926 C C . LEU B 1 25 ? 1.533 8.891 8.812 1 96.88 25 LEU B C 1
ATOM 928 O O . LEU B 1 25 ? 1.461 7.988 7.973 1 96.88 25 LEU B O 1
ATOM 932 N N . GLY B 1 26 ? 2.641 9.422 9.211 1 97.12 26 GLY B N 1
ATOM 933 C CA . GLY B 1 26 ? 3.916 8.93 8.719 1 97.12 26 GLY B CA 1
ATOM 934 C C . GLY B 1 26 ? 4.156 7.465 9.039 1 97.12 26 GLY B C 1
ATOM 935 O O . GLY B 1 26 ? 4.582 6.695 8.172 1 97.12 26 GLY B O 1
ATOM 936 N N . ASN B 1 27 ? 3.898 7.062 10.25 1 96.94 27 ASN B N 1
ATOM 937 C CA . ASN B 1 27 ? 4.078 5.676 10.664 1 96.94 27 ASN B CA 1
ATOM 938 C C . ASN B 1 27 ? 3.166 4.734 9.891 1 96.94 27 ASN B C 1
ATOM 940 O O . ASN B 1 27 ? 3.604 3.676 9.43 1 96.94 27 ASN B O 1
ATOM 944 N N . ARG B 1 28 ? 1.918 5.109 9.789 1 96.81 28 ARG B N 1
ATOM 945 C CA . ARG B 1 28 ? 0.974 4.297 9.023 1 96.81 28 ARG B CA 1
ATOM 946 C C . ARG B 1 28 ? 1.414 4.168 7.57 1 96.81 28 ARG B C 1
ATOM 948 O O . ARG B 1 28 ? 1.342 3.082 6.988 1 96.81 28 ARG B O 1
ATOM 955 N N . ALA B 1 29 ? 1.876 5.281 7.062 1 98.06 29 ALA B N 1
ATOM 956 C CA . ALA B 1 29 ? 2.307 5.277 5.668 1 98.06 29 ALA B CA 1
ATOM 957 C C . ALA B 1 29 ? 3.523 4.379 5.469 1 98.06 29 ALA B C 1
ATOM 959 O O . ALA B 1 29 ? 3.592 3.619 4.5 1 98.06 29 ALA B O 1
ATOM 960 N N . ASP B 1 30 ? 4.465 4.484 6.371 1 97.38 30 ASP B N 1
ATOM 961 C CA . ASP B 1 30 ? 5.66 3.654 6.273 1 97.38 30 ASP B CA 1
ATOM 962 C C . ASP B 1 30 ? 5.297 2.17 6.25 1 97.38 30 ASP B C 1
ATOM 964 O O . ASP B 1 30 ? 5.762 1.427 5.383 1 97.38 30 ASP B O 1
ATOM 968 N N . HIS B 1 31 ? 4.414 1.772 7.109 1 97.25 31 HIS B N 1
ATOM 969 C CA . HIS B 1 31 ? 3.982 0.383 7.195 1 97.25 31 HIS B CA 1
ATOM 970 C C . HIS B 1 31 ? 3.238 -0.041 5.934 1 97.25 31 HIS B C 1
ATOM 972 O O . HIS B 1 31 ? 3.518 -1.102 5.371 1 97.25 31 HIS B O 1
ATOM 978 N N . ALA B 1 32 ? 2.312 0.764 5.484 1 97.88 32 ALA B N 1
ATOM 979 C CA . ALA B 1 32 ? 1.488 0.429 4.324 1 97.88 32 ALA B CA 1
ATOM 980 C C . ALA B 1 32 ? 2.33 0.363 3.053 1 97.88 32 ALA B C 1
ATOM 982 O O . ALA B 1 32 ? 2.182 -0.562 2.25 1 97.88 32 ALA B O 1
ATOM 983 N N . ILE B 1 33 ? 3.232 1.293 2.9 1 98 33 ILE B N 1
ATOM 984 C CA . ILE B 1 33 ? 4.094 1.335 1.724 1 98 33 ILE B CA 1
ATOM 985 C C . ILE B 1 33 ? 5 0.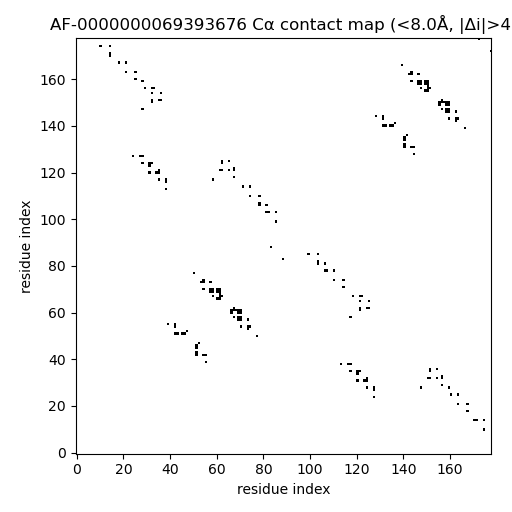106 1.704 1 98 33 ILE B C 1
ATOM 987 O O . ILE B 1 33 ? 5.133 -0.56 0.675 1 98 33 ILE B O 1
ATOM 991 N N . ASN B 1 34 ? 5.57 -0.177 2.828 1 97.56 34 ASN B N 1
ATOM 992 C CA . ASN B 1 34 ? 6.438 -1.347 2.891 1 97.56 34 ASN B CA 1
ATOM 993 C C . ASN B 1 34 ? 5.668 -2.635 2.623 1 97.56 34 ASN B C 1
ATOM 995 O O . ASN B 1 34 ? 6.191 -3.564 2.008 1 97.56 34 ASN B O 1
ATOM 999 N N . SER B 1 35 ? 4.453 -2.678 3.08 1 97.81 35 SER B N 1
ATOM 1000 C CA . SER B 1 35 ? 3.613 -3.834 2.789 1 97.81 35 SER B CA 1
ATOM 1001 C C . SER B 1 35 ? 3.398 -4 1.289 1 97.81 35 SER B C 1
ATOM 1003 O O . SER B 1 35 ? 3.459 -5.117 0.768 1 97.81 35 SER B O 1
ATOM 1005 N N . ILE B 1 36 ? 3.17 -2.926 0.614 1 98.38 36 ILE B N 1
ATOM 1006 C CA . ILE B 1 36 ? 2.953 -2.967 -0.828 1 98.38 36 ILE B CA 1
ATOM 1007 C C . ILE B 1 36 ? 4.254 -3.342 -1.535 1 98.38 36 ILE B C 1
ATOM 1009 O O . ILE B 1 36 ? 4.25 -4.141 -2.473 1 98.38 36 ILE B O 1
ATOM 1013 N N . ILE B 1 37 ? 5.332 -2.791 -1.055 1 97.62 37 ILE B N 1
ATOM 1014 C CA . ILE B 1 37 ? 6.621 -3.1 -1.666 1 97.62 37 ILE B CA 1
ATOM 1015 C C . ILE B 1 37 ? 6.926 -4.586 -1.506 1 97.62 37 ILE B C 1
ATOM 1017 O O . ILE B 1 37 ? 7.348 -5.246 -2.459 1 97.62 37 ILE B O 1
ATOM 1021 N N . ASN B 1 38 ? 6.676 -5.098 -0.346 1 97.19 38 ASN B N 1
ATOM 1022 C CA . ASN B 1 38 ? 6.871 -6.523 -0.11 1 97.19 38 ASN B CA 1
ATOM 1023 C C . ASN B 1 38 ? 5.988 -7.371 -1.021 1 97.19 38 ASN B C 1
ATOM 1025 O O . ASN B 1 38 ? 6.406 -8.43 -1.488 1 97.19 38 ASN B O 1
ATOM 1029 N N . LEU B 1 39 ? 4.793 -6.934 -1.264 1 97.69 39 LEU B N 1
ATOM 1030 C CA . LEU B 1 39 ? 3.887 -7.625 -2.176 1 97.69 39 LEU B CA 1
ATOM 1031 C C . LEU B 1 39 ? 4.441 -7.617 -3.598 1 97.69 39 LEU B C 1
ATOM 1033 O O . LEU B 1 39 ? 4.422 -8.648 -4.281 1 97.69 39 LEU B O 1
ATOM 1037 N N . LEU B 1 40 ? 4.906 -6.488 -3.986 1 97.31 40 LEU B N 1
ATOM 1038 C CA . LEU B 1 40 ? 5.5 -6.367 -5.312 1 97.31 40 LEU B CA 1
ATOM 1039 C C . LEU B 1 40 ? 6.68 -7.32 -5.469 1 97.31 40 LEU B C 1
ATOM 1041 O O . LEU B 1 40 ? 6.789 -8.023 -6.477 1 97.31 40 LEU B O 1
ATOM 1045 N N . ASP B 1 41 ? 7.512 -7.359 -4.461 1 96.69 41 ASP B N 1
ATOM 1046 C CA . ASP B 1 41 ? 8.664 -8.258 -4.477 1 96.69 41 ASP B CA 1
ATOM 1047 C C . ASP B 1 41 ? 8.219 -9.719 -4.527 1 96.69 41 ASP B C 1
ATOM 1049 O O . ASP B 1 41 ? 8.773 -10.516 -5.293 1 96.69 41 ASP B O 1
ATOM 1053 N N . SER B 1 42 ? 7.199 -10.062 -3.756 1 96.69 42 SER B N 1
ATOM 1054 C CA . SER B 1 42 ? 6.672 -11.422 -3.752 1 96.69 42 SER B CA 1
ATOM 1055 C C . SER B 1 42 ? 6.137 -11.812 -5.125 1 96.69 42 SER B C 1
ATOM 1057 O O . SER B 1 42 ? 6.363 -12.93 -5.594 1 96.69 42 SER B O 1
ATOM 1059 N N . ILE B 1 43 ? 5.445 -10.922 -5.75 1 96.94 43 ILE B N 1
ATOM 1060 C CA . ILE B 1 43 ? 4.887 -11.164 -7.078 1 96.94 43 ILE B CA 1
ATOM 1061 C C . ILE B 1 43 ? 6.016 -11.43 -8.07 1 96.94 43 ILE B C 1
ATOM 1063 O O . ILE B 1 43 ? 5.953 -12.383 -8.852 1 96.94 43 ILE B O 1
ATOM 1067 N N . GLU B 1 44 ? 7.043 -10.609 -8.016 1 96.25 44 GLU B N 1
ATOM 1068 C CA . GLU B 1 44 ? 8.164 -10.742 -8.938 1 96.25 44 GLU B CA 1
ATOM 1069 C C . GLU B 1 44 ? 8.938 -12.031 -8.688 1 96.25 44 GLU B C 1
ATOM 1071 O O . GLU B 1 44 ? 9.531 -12.594 -9.617 1 96.25 44 GLU B O 1
ATOM 1076 N N . GLU B 1 45 ? 8.953 -12.492 -7.457 1 95.5 45 GLU B N 1
ATOM 1077 C CA . GLU B 1 45 ? 9.648 -13.727 -7.086 1 95.5 45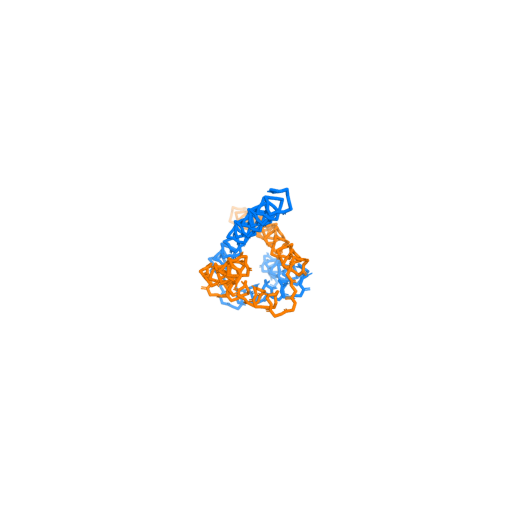 GLU B CA 1
ATOM 1078 C C . GLU B 1 45 ? 8.859 -14.961 -7.504 1 95.5 45 GLU B C 1
ATOM 1080 O O . GLU B 1 45 ? 9.438 -15.969 -7.898 1 95.5 45 GLU B O 1
ATOM 1085 N N . GLU B 1 46 ? 7.613 -14.82 -7.473 1 92.56 46 GLU B N 1
ATOM 1086 C CA . GLU B 1 46 ? 6.762 -16 -7.602 1 92.56 46 GLU B CA 1
ATOM 1087 C C . GLU B 1 46 ? 6.258 -16.172 -9.031 1 92.56 46 GLU B C 1
ATOM 1089 O O . GLU B 1 46 ? 5.91 -17.281 -9.445 1 92.56 46 GLU B O 1
ATOM 1094 N N . PHE B 1 47 ? 6.172 -15.07 -9.719 1 92.12 47 PHE B N 1
ATOM 1095 C CA . PHE B 1 47 ? 5.605 -15.109 -11.062 1 92.12 47 PHE B CA 1
ATOM 1096 C C . PHE B 1 47 ? 6.574 -14.516 -12.078 1 92.12 47 PHE B C 1
ATOM 1098 O O . PHE B 1 47 ? 7.391 -13.656 -11.734 1 92.12 47 PHE B O 1
ATOM 1105 N N . GLU B 1 48 ? 6.469 -15.062 -13.289 1 88.81 48 GLU B N 1
ATOM 1106 C CA . GLU B 1 48 ? 7.414 -14.625 -14.305 1 88.81 48 GLU B CA 1
ATOM 1107 C C . GLU B 1 48 ? 6.703 -13.914 -15.453 1 88.81 48 GLU B C 1
ATOM 1109 O O . GLU B 1 48 ? 5.504 -14.117 -15.664 1 88.81 48 GLU B O 1
ATOM 1114 N N . GLY B 1 49 ? 7.461 -13.047 -16.109 1 90.81 49 GLY B N 1
ATOM 1115 C CA . GLY B 1 49 ? 7.109 -12.461 -17.406 1 90.81 49 GLY B CA 1
ATOM 1116 C C . GLY B 1 49 ? 5.82 -11.664 -17.359 1 90.81 49 GLY B C 1
ATOM 1117 O O . GLY B 1 49 ? 5.688 -10.727 -16.562 1 90.81 49 GLY B O 1
ATOM 1118 N N . GLU B 1 50 ? 4.906 -12.102 -18.188 1 92.12 50 GLU B N 1
ATOM 1119 C CA . GLU B 1 50 ? 3.664 -11.375 -18.438 1 92.12 50 GLU B CA 1
ATOM 1120 C C . GLU B 1 50 ? 2.709 -11.492 -17.25 1 92.12 50 GLU B C 1
ATOM 1122 O O . GLU B 1 50 ? 1.984 -10.547 -16.938 1 92.12 50 GLU B O 1
ATOM 1127 N N . GLU B 1 51 ? 2.809 -12.648 -16.5 1 93.19 51 GLU B N 1
ATOM 1128 C CA . GLU B 1 51 ? 1.922 -12.844 -15.359 1 93.19 51 GLU B CA 1
ATOM 1129 C C . GLU B 1 51 ? 2.275 -11.891 -14.219 1 93.19 51 GLU B C 1
ATOM 1131 O O . GLU B 1 51 ? 1.391 -11.273 -13.625 1 93.19 51 GLU B O 1
ATOM 1136 N N . ALA B 1 52 ? 3.586 -11.797 -13.945 1 95.69 52 ALA B N 1
ATOM 1137 C CA . ALA B 1 52 ? 4.043 -10.883 -12.898 1 95.69 52 ALA B CA 1
ATOM 1138 C C . ALA B 1 52 ? 3.682 -9.438 -13.234 1 95.69 52 ALA B C 1
ATOM 1140 O O . ALA B 1 52 ? 3.182 -8.703 -12.383 1 95.69 52 ALA B O 1
ATOM 1141 N N . GLU B 1 53 ? 3.893 -9.062 -14.508 1 96.44 53 GLU B N 1
ATOM 1142 C CA . GLU B 1 53 ? 3.631 -7.691 -14.945 1 96.44 53 GLU B CA 1
ATOM 1143 C C . GLU B 1 53 ? 2.143 -7.363 -14.859 1 96.44 53 GLU B C 1
ATOM 1145 O O . GLU B 1 53 ? 1.769 -6.266 -14.438 1 96.44 53 GLU B O 1
ATOM 1150 N N . ASP B 1 54 ? 1.368 -8.312 -15.234 1 96.31 54 ASP B N 1
ATOM 1151 C CA . ASP B 1 54 ? -0.074 -8.094 -15.172 1 96.31 54 ASP B CA 1
ATOM 1152 C C . ASP B 1 54 ? -0.543 -7.926 -13.727 1 96.31 54 ASP B C 1
ATOM 1154 O O . ASP B 1 54 ? -1.325 -7.023 -13.43 1 96.31 54 ASP B O 1
ATOM 1158 N N . LEU B 1 55 ? -0.081 -8.758 -12.82 1 97 55 LEU B N 1
ATOM 1159 C CA . LEU B 1 55 ? -0.477 -8.68 -11.414 1 97 55 LEU B CA 1
ATOM 1160 C C . LEU B 1 55 ? -0.038 -7.352 -10.805 1 97 55 LEU B C 1
ATOM 1162 O O . LEU B 1 55 ? -0.797 -6.723 -10.062 1 97 55 LEU B O 1
ATOM 1166 N N . LYS B 1 56 ? 1.188 -6.941 -11.117 1 97.12 56 LYS B N 1
ATOM 1167 C CA . LYS B 1 56 ? 1.684 -5.672 -10.586 1 97.12 56 LYS B CA 1
ATOM 1168 C C . LYS B 1 56 ? 0.852 -4.5 -11.102 1 97.12 56 LYS B C 1
ATOM 1170 O O . LYS B 1 56 ? 0.506 -3.596 -10.344 1 97.12 56 LYS B O 1
ATOM 1175 N N . ARG B 1 57 ? 0.544 -4.539 -12.375 1 96.88 57 ARG B N 1
ATOM 1176 C CA . ARG B 1 57 ? -0.3 -3.498 -12.953 1 96.88 57 ARG B CA 1
ATOM 1177 C C . ARG B 1 57 ? -1.658 -3.447 -12.258 1 96.88 57 ARG B C 1
ATOM 1179 O O . ARG B 1 57 ? -2.15 -2.367 -11.93 1 96.88 57 ARG B O 1
ATOM 1186 N N . ARG B 1 58 ? -2.227 -4.566 -12.039 1 97.44 58 ARG B N 1
ATOM 1187 C CA . ARG B 1 58 ? -3.545 -4.637 -11.422 1 97.44 58 ARG B CA 1
ATOM 1188 C C . ARG B 1 58 ? -3.488 -4.191 -9.961 1 97.44 58 ARG B C 1
ATOM 1190 O O . ARG B 1 58 ? -4.445 -3.607 -9.445 1 97.44 58 ARG B O 1
ATOM 1197 N N . LEU B 1 59 ? -2.391 -4.539 -9.266 1 97.5 59 LEU B N 1
ATOM 1198 C CA . LEU B 1 59 ? -2.182 -4.043 -7.91 1 97.5 59 LEU B CA 1
ATOM 1199 C C . LEU B 1 59 ? -2.201 -2.52 -7.879 1 97.5 59 LEU B C 1
ATOM 1201 O O . LEU B 1 59 ? -2.918 -1.922 -7.07 1 97.5 59 LEU B O 1
ATOM 1205 N N . PHE B 1 60 ? -1.51 -1.901 -8.828 1 96.81 60 PHE B N 1
ATOM 1206 C CA . PHE B 1 60 ? -1.468 -0.446 -8.898 1 96.81 60 PHE B CA 1
ATOM 1207 C C . PHE B 1 60 ? -2.844 0.119 -9.242 1 96.81 60 PHE B C 1
ATOM 1209 O O . PHE B 1 60 ? -3.277 1.107 -8.641 1 96.81 60 PHE B O 1
ATOM 1216 N N . LEU B 1 61 ? -3.504 -0.491 -10.141 1 96.44 61 LEU B N 1
ATOM 1217 C CA . LEU B 1 61 ? -4.836 -0.04 -10.523 1 96.44 61 LEU B CA 1
ATOM 1218 C C . LEU B 1 61 ? -5.809 -0.15 -9.359 1 96.44 61 LEU B C 1
ATOM 1220 O O . LEU B 1 61 ? -6.676 0.71 -9.18 1 96.44 61 LEU B O 1
ATOM 1224 N N . SER B 1 62 ? -5.699 -1.241 -8.562 1 97.56 62 SER B N 1
ATOM 1225 C CA . SER B 1 62 ? -6.547 -1.434 -7.395 1 97.56 62 SER B CA 1
ATOM 1226 C C . SER B 1 62 ? -6.371 -0.298 -6.391 1 97.56 62 SER B C 1
ATOM 1228 O O . SER B 1 62 ? -7.348 0.21 -5.84 1 97.56 62 SER B O 1
ATOM 1230 N N . ILE B 1 63 ? -5.148 0.107 -6.211 1 96.75 63 ILE B N 1
ATOM 1231 C CA . ILE B 1 63 ? -4.855 1.199 -5.289 1 96.75 63 ILE B CA 1
ATOM 1232 C C . ILE B 1 63 ? -5.414 2.508 -5.844 1 96.75 63 ILE B C 1
ATOM 1234 O O . ILE B 1 63 ? -6.113 3.24 -5.137 1 96.75 63 ILE B O 1
ATOM 1238 N N . LYS B 1 64 ? -5.16 2.795 -7.098 1 94.94 64 LYS B N 1
ATOM 1239 C CA . LYS B 1 64 ? -5.578 4.035 -7.742 1 94.94 64 LYS B CA 1
ATOM 1240 C C . LYS B 1 64 ? -7.098 4.18 -7.727 1 94.94 64 LYS B C 1
ATOM 1242 O O . LYS B 1 64 ? -7.621 5.27 -7.484 1 94.94 64 LYS B O 1
ATOM 1247 N N . ASN B 1 65 ? -7.758 3.076 -7.961 1 95.81 65 ASN B N 1
ATOM 1248 C CA . ASN B 1 65 ? -9.211 3.107 -8.086 1 95.81 65 ASN B CA 1
ATOM 1249 C C . ASN B 1 65 ? -9.891 2.816 -6.754 1 95.81 65 ASN B C 1
ATOM 1251 O O . ASN B 1 65 ? -11.125 2.801 -6.672 1 95.81 65 ASN B O 1
ATOM 1255 N N . ARG B 1 66 ? -9.133 2.514 -5.789 1 96 66 ARG B N 1
ATOM 1256 C CA . ARG B 1 66 ? -9.641 2.172 -4.465 1 96 66 ARG B CA 1
ATOM 1257 C C . ARG B 1 66 ? -10.609 0.998 -4.539 1 96 66 ARG B C 1
ATOM 1259 O O . ARG B 1 66 ? -11.695 1.039 -3.947 1 96 66 ARG B O 1
ATOM 1266 N N . ASP B 1 67 ? -10.086 0.02 -5.289 1 95 67 ASP B N 1
ATOM 1267 C CA . ASP B 1 67 ? -10.906 -1.157 -5.547 1 95 67 ASP B CA 1
ATOM 1268 C C . ASP B 1 67 ? -10.047 -2.416 -5.648 1 95 67 ASP B C 1
ATOM 1270 O O . ASP B 1 67 ? -9.43 -2.668 -6.688 1 95 67 ASP B O 1
ATOM 1274 N N . TYR B 1 68 ? -10.172 -3.232 -4.668 1 95.69 68 TYR B N 1
ATOM 1275 C CA . TYR B 1 68 ? -9.391 -4.465 -4.578 1 95.69 68 TYR B CA 1
ATOM 1276 C C . TYR B 1 68 ? -9.781 -5.438 -5.684 1 95.69 68 TYR B C 1
ATOM 1278 O O . TYR B 1 68 ? -8.984 -6.297 -6.07 1 95.69 68 TYR B O 1
ATOM 1286 N N . ARG B 1 69 ? -10.922 -5.336 -6.297 1 95.06 69 ARG B N 1
ATOM 1287 C CA . ARG B 1 69 ? -11.477 -6.328 -7.215 1 95.06 69 ARG B CA 1
ATOM 1288 C C . ARG B 1 69 ? -10.609 -6.457 -8.461 1 95.06 69 ARG B C 1
ATOM 1290 O O . ARG B 1 69 ? -10.523 -7.531 -9.062 1 95.06 69 ARG B O 1
ATOM 1297 N N . LYS B 1 70 ? -9.883 -5.418 -8.766 1 94.56 70 LYS B N 1
ATOM 1298 C CA . LYS B 1 70 ? -9.031 -5.48 -9.945 1 94.56 70 LYS B CA 1
ATOM 1299 C C . LYS B 1 70 ? -7.871 -6.445 -9.742 1 94.56 70 LYS B C 1
ATOM 1301 O O . LYS B 1 70 ? -7.512 -7.195 -10.648 1 94.56 70 LYS B O 1
ATOM 1306 N N . PHE B 1 71 ? -7.262 -6.434 -8.578 1 97.44 71 PHE B N 1
ATOM 1307 C CA . PHE B 1 71 ? -6.188 -7.367 -8.25 1 97.44 71 PHE B CA 1
ATOM 1308 C C . PHE B 1 71 ? -6.727 -8.781 -8.102 1 97.44 71 PHE B C 1
ATOM 1310 O O . PHE B 1 71 ? -6.125 -9.734 -8.602 1 97.44 71 PHE B O 1
ATOM 1317 N N . GLU B 1 72 ? -7.863 -8.891 -7.477 1 96.38 72 GLU B N 1
ATOM 1318 C CA . GLU B 1 72 ? -8.516 -10.18 -7.262 1 96.38 72 GLU B CA 1
ATOM 1319 C C . GLU B 1 72 ? -8.758 -10.898 -8.586 1 96.38 72 GLU B C 1
ATOM 1321 O O . GLU B 1 72 ? -8.539 -12.109 -8.688 1 96.38 72 GLU B O 1
ATOM 1326 N N . LYS B 1 73 ? -9.219 -10.125 -9.547 1 95.38 73 LYS B N 1
ATOM 1327 C CA . LYS B 1 73 ? -9.461 -10.695 -10.867 1 95.38 73 LYS B CA 1
ATOM 1328 C C . LYS B 1 73 ? -8.172 -11.242 -11.477 1 95.38 73 LYS B C 1
ATOM 1330 O O . LYS B 1 73 ? -8.188 -12.266 -12.164 1 95.38 73 LYS B O 1
ATOM 1335 N N . GLY B 1 74 ? -7.078 -10.555 -11.234 1 94.25 74 GLY B N 1
ATOM 1336 C CA . GLY B 1 74 ? -5.789 -11.047 -11.68 1 94.25 74 GLY B CA 1
ATOM 1337 C C . GLY B 1 74 ? -5.414 -12.383 -11.055 1 94.25 74 GLY B C 1
ATOM 1338 O O . GLY B 1 74 ? -4.941 -13.289 -11.742 1 94.25 74 GLY B O 1
ATOM 1339 N N . LEU B 1 75 ? -5.699 -12.523 -9.812 1 95.62 75 LEU B N 1
ATOM 1340 C CA . LEU B 1 75 ? -5.426 -13.766 -9.109 1 95.62 75 LEU B CA 1
ATOM 1341 C C . LEU B 1 75 ? -6.312 -14.891 -9.633 1 95.62 75 LEU B C 1
ATOM 1343 O O . LEU B 1 75 ? -5.852 -16.031 -9.797 1 95.62 75 LEU B O 1
ATOM 1347 N N . GLU B 1 76 ? -7.543 -14.531 -9.906 1 94.44 76 GLU B N 1
ATOM 1348 C CA . GLU B 1 76 ? -8.492 -15.508 -10.445 1 94.44 76 GLU B CA 1
ATOM 1349 C C . GLU B 1 76 ? -8.039 -16.031 -11.805 1 94.44 76 GLU B C 1
ATOM 1351 O O . GLU B 1 76 ? -8.125 -17.234 -12.07 1 94.44 76 GLU B O 1
ATOM 1356 N N . ASN B 1 77 ? -7.598 -15.133 -12.625 1 92.81 77 ASN B N 1
ATOM 1357 C CA . ASN B 1 77 ? -7.102 -15.516 -13.938 1 92.81 77 ASN B CA 1
ATOM 1358 C C . ASN B 1 77 ? -5.91 -16.469 -13.828 1 92.81 77 ASN B C 1
ATOM 1360 O O . ASN B 1 77 ? -5.816 -17.438 -14.578 1 92.81 77 ASN B O 1
ATOM 1364 N N . LEU B 1 78 ? -5.031 -16.188 -12.922 1 91.06 78 LEU B N 1
ATOM 1365 C CA . LEU B 1 78 ? -3.861 -17.031 -12.703 1 91.06 78 LEU B CA 1
ATOM 1366 C C . LEU B 1 78 ? -4.27 -18.406 -12.18 1 91.06 78 LEU B C 1
ATOM 1368 O O . LEU B 1 78 ? -3.744 -19.422 -12.625 1 91.06 78 LEU B O 1
ATOM 1372 N N . ALA B 1 79 ? -5.207 -18.422 -11.289 1 90.94 79 ALA B N 1
ATOM 1373 C CA . ALA B 1 79 ? -5.691 -19.672 -10.719 1 90.94 79 ALA B CA 1
ATOM 1374 C C . ALA B 1 79 ? -6.328 -20.547 -11.797 1 90.94 79 ALA B C 1
ATOM 1376 O O . ALA B 1 79 ? -6.125 -21.766 -11.812 1 90.94 79 ALA B O 1
ATOM 1377 N N . ASN B 1 80 ? -7.035 -19.922 -12.672 1 90.25 80 ASN B N 1
ATOM 1378 C CA . ASN B 1 80 ? -7.695 -20.656 -13.75 1 90.25 80 ASN B CA 1
ATOM 1379 C C . ASN B 1 80 ? -6.688 -21.203 -14.758 1 90.25 80 ASN B C 1
ATOM 1381 O O . ASN B 1 80 ? -6.863 -22.312 -15.266 1 90.25 80 ASN B O 1
ATOM 1385 N N . SER B 1 81 ? -5.703 -20.438 -15.016 1 85.88 81 SER B N 1
ATOM 1386 C CA . SER B 1 81 ? -4.652 -20.906 -15.914 1 85.88 81 SER B CA 1
ATOM 1387 C C . SER B 1 81 ? -3.926 -22.109 -15.344 1 85.88 81 SER B C 1
ATOM 1389 O O . SER B 1 81 ? -3.629 -23.062 -16.078 1 85.88 81 SER B O 1
ATOM 1391 N N . GLU B 1 82 ? -3.678 -22.078 -14.086 1 82.69 82 GLU B N 1
ATOM 1392 C CA . GLU B 1 82 ? -3.002 -23.188 -13.422 1 82.69 82 GLU B CA 1
ATOM 1393 C C . GLU B 1 82 ? -3.873 -24.438 -13.414 1 82.69 82 GLU B C 1
ATOM 1395 O O . GLU B 1 82 ? -3.371 -25.547 -13.594 1 82.69 82 GLU B O 1
ATOM 1400 N N . LYS B 1 83 ? -5.141 -24.188 -13.234 1 82.69 83 LYS B N 1
ATOM 1401 C CA . LYS B 1 83 ? -6.078 -25.312 -13.258 1 82.69 83 LYS B CA 1
ATOM 1402 C C . LYS B 1 83 ? -6.109 -25.984 -14.633 1 82.69 83 LYS B C 1
ATOM 1404 O O . LYS B 1 83 ? -6.16 -27.203 -14.727 1 82.69 83 LYS B O 1
ATOM 1409 N N . ARG B 1 84 ? -6.062 -25.219 -15.656 1 81.88 84 ARG B N 1
ATOM 1410 C CA . ARG B 1 84 ? -6.098 -25.75 -17.016 1 81.88 84 ARG B CA 1
ATOM 1411 C C . ARG B 1 84 ? -4.82 -26.516 -17.344 1 81.88 84 ARG B C 1
ATOM 1413 O O . ARG B 1 84 ? -4.867 -27.578 -17.969 1 81.88 84 ARG B O 1
ATOM 1420 N N . LYS B 1 85 ? -3.723 -26.094 -16.953 1 79.31 85 LYS B N 1
ATOM 1421 C CA . LYS B 1 85 ? -2.441 -26.766 -17.172 1 79.31 85 LYS B CA 1
ATOM 1422 C C . LYS B 1 85 ? -2.406 -28.125 -16.484 1 79.31 85 LYS B C 1
ATOM 1424 O O . LYS B 1 85 ? -1.866 -29.078 -17.031 1 79.31 85 LYS B O 1
ATOM 1429 N N . ASN B 1 86 ? -3.01 -28.078 -15.344 1 76.38 86 ASN B N 1
ATOM 1430 C CA . ASN B 1 86 ? -2.959 -29.312 -14.578 1 76.38 86 ASN B CA 1
ATOM 1431 C C . ASN B 1 86 ? -3.949 -30.344 -15.109 1 76.38 86 ASN B C 1
ATOM 1433 O O . ASN B 1 86 ? -3.805 -31.547 -14.852 1 76.38 86 ASN B O 1
ATOM 1437 N N . LYS B 1 87 ? -4.938 -29.891 -15.781 1 77.12 87 LYS B N 1
ATOM 1438 C CA . LYS B 1 87 ? -5.906 -30.797 -16.375 1 77.12 87 LYS B CA 1
ATOM 1439 C C . LYS B 1 87 ? -5.441 -31.266 -17.75 1 77.12 87 LYS B C 1
ATOM 1441 O O . LYS B 1 87 ? -6 -32.219 -18.312 1 77.12 87 LYS B O 1
ATOM 1446 N N . GLY B 1 88 ? -4.289 -30.891 -18.109 1 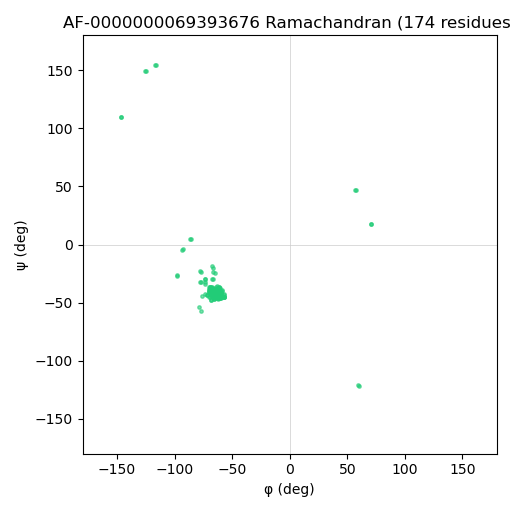69.62 88 GLY B N 1
ATOM 1447 C CA . GLY B 1 88 ? -3.803 -31.281 -19.438 1 69.62 88 GLY B CA 1
ATOM 1448 C C . GLY B 1 88 ? -4.512 -30.562 -20.562 1 69.62 88 GLY B C 1
ATOM 1449 O O . GLY B 1 88 ? -4.59 -31.062 -21.688 1 69.62 88 GLY B O 1
ATOM 1450 N N . GLU B 1 89 ? -5.184 -29.453 -20.219 1 56.25 89 GLU B N 1
ATOM 1451 C CA . GLU B 1 89 ? -5.859 -28.703 -21.266 1 56.25 89 GLU B CA 1
ATOM 1452 C C . GLU B 1 89 ? -4.973 -27.578 -21.797 1 56.25 89 GLU B C 1
ATOM 1454 O O . GLU B 1 89 ? -4.133 -27.047 -21.062 1 56.25 89 GLU B O 1
#

Secondary structure (DSSP, 8-state):
-HHHHHHHHHHHHHHHHHHHHHHHHHHHHHHHHHHHHHHHHHHHHH--HHHHHHHHHHHHHHHHHT-THHHHHHHHHHHHHHHHHHHT-/-HHHHHHHHHHHHHHHHHHHHHHHHHHHHHHHHHHHHHHHHHHHHH--HHHHHHHHHHHHHHHHHT-THHHHHHHHHHHHHHHHHHHT-

Radius of gyration: 23.39 Å; Cα contacts (8 Å, |Δi|>4): 114; chains: 2; bounding box: 23×88×53 Å

Organism: NCBI:txid1141136